Protein AF-A0A951FCX8-F1 (afdb_monomer_lite)

Sequence (150 aa):
MRQELWQLIEPALEHVRRQHEAHDQRPLMPDGRPAAGRVSLLPETEQGLERMHGYMQSLKACMAAHPDVRDAYTGTAYSISINWSENRTSEEFVVEFSQWAPLATVYTYGSPPAAVSQQLDACLAQLPLMLLNDDEVHELYERELYFTLF

Foldseek 3Di:
DDPVVCVFQVVLLVLLVVLVVLVVPADADPVRHRDPDPSPGDVLLVVLQVLLVVLLVLLQVLLVPDPQWPHWDDDPDRWIWTASDPPRPQATWIWGAFSRGLEIEIDGGDDDDPVSVVSSVVSVVVRPHDYDDPVRCVVCVVVVNNVSGD

Radius of gyration: 17.95 Å; chains: 1; bounding box: 43×37×45 Å

pLDDT: mean 88.55, std 9.23, range [57.47, 97.75]

Secondary structure (DSSP, 8-state):
--HHHHHHHHHHHHHHHHHHHHHHTPPBPTTSSBP----PPPHHHHHHHHHHHHHHHHHHHHHHTSTT--EEEE-SSSEEEEE-SSSTTTSEEEEEE-SSSSEEEEEEES---HHHHHHHHHHHTTSS-EEPPHHHHHHHHHTT-HHHH-

Structure (mmCIF, N/CA/C/O backbone):
data_AF-A0A951FCX8-F1
#
_entry.id   AF-A0A951FCX8-F1
#
loop_
_atom_site.group_PDB
_atom_site.id
_atom_site.type_symbol
_atom_site.label_atom_id
_atom_site.label_alt_id
_atom_site.label_comp_id
_atom_site.label_asym_id
_atom_site.label_entity_id
_atom_site.label_seq_id
_atom_site.pdbx_PDB_ins_code
_atom_site.Cartn_x
_atom_site.Cartn_y
_atom_site.Cartn_z
_atom_site.occupancy
_atom_site.B_iso_or_equiv
_atom_site.auth_seq_id
_atom_site.auth_comp_id
_atom_site.auth_asym_id
_atom_site.auth_atom_id
_atom_site.pdbx_PDB_model_num
ATOM 1 N N . MET A 1 1 ? -10.999 5.015 -14.378 1.00 81.50 1 MET A N 1
ATOM 2 C CA . MET A 1 1 ? -9.721 5.377 -13.729 1.00 81.50 1 MET A CA 1
ATOM 3 C C . MET A 1 1 ? -9.494 6.880 -13.761 1.00 81.50 1 MET A C 1
ATOM 5 O O . MET A 1 1 ? -9.826 7.506 -14.767 1.00 81.50 1 MET A O 1
ATOM 9 N N . ARG A 1 2 ? -8.911 7.469 -12.707 1.00 91.00 2 ARG A N 1
ATOM 10 C CA . ARG A 1 2 ? -8.479 8.882 -12.707 1.00 91.00 2 ARG A CA 1
ATOM 11 C C . ARG A 1 2 ? -7.258 9.086 -13.617 1.00 91.00 2 ARG A C 1
ATOM 13 O O . ARG A 1 2 ? -6.398 8.216 -13.702 1.00 91.00 2 ARG A O 1
ATOM 20 N N . GLN A 1 3 ? -7.152 10.246 -14.271 1.00 89.25 3 GLN A N 1
ATOM 21 C CA . GLN A 1 3 ? -6.028 10.555 -15.172 1.00 89.25 3 GLN A CA 1
ATOM 22 C C . GLN A 1 3 ? -4.672 10.558 -14.445 1.00 89.25 3 GLN A C 1
ATOM 24 O O . GLN A 1 3 ? -3.688 10.057 -14.981 1.00 89.25 3 GLN A O 1
ATOM 29 N N . GLU A 1 4 ? -4.631 11.082 -13.219 1.00 89.38 4 GLU A N 1
ATOM 30 C CA . GLU A 1 4 ? -3.430 11.120 -12.371 1.00 89.38 4 GLU A CA 1
ATOM 31 C C . GLU A 1 4 ? -2.905 9.714 -12.046 1.00 89.38 4 GLU A C 1
ATOM 33 O O . GLU A 1 4 ? -1.698 9.495 -12.019 1.00 89.38 4 GLU A O 1
ATOM 38 N N . LEU A 1 5 ? -3.805 8.739 -11.877 1.00 90.12 5 LEU A N 1
ATOM 39 C CA . LEU A 1 5 ? -3.433 7.347 -11.636 1.00 90.12 5 LEU A CA 1
ATOM 40 C C . LEU A 1 5 ? -2.730 6.742 -12.862 1.00 90.12 5 LEU A C 1
ATOM 42 O O . LEU A 1 5 ? -1.714 6.062 -12.728 1.00 90.12 5 LEU A O 1
ATOM 46 N N . TRP A 1 6 ? -3.192 7.059 -14.075 1.00 91.56 6 TRP A N 1
ATOM 47 C CA . TRP A 1 6 ? -2.546 6.568 -15.296 1.00 91.56 6 TRP A CA 1
ATOM 48 C C . TRP A 1 6 ? -1.135 7.138 -15.500 1.00 91.56 6 TRP A C 1
ATOM 50 O O . TRP A 1 6 ? -0.244 6.421 -15.952 1.00 91.56 6 TRP A O 1
ATOM 60 N N . GLN A 1 7 ? -0.902 8.385 -15.077 1.00 92.44 7 GLN A N 1
ATOM 61 C CA . GLN A 1 7 ? 0.428 9.010 -15.097 1.00 92.44 7 GLN A CA 1
ATOM 62 C C . GLN A 1 7 ? 1.436 8.313 -14.168 1.00 92.44 7 GLN A C 1
ATOM 64 O O . GLN A 1 7 ? 2.640 8.437 -14.384 1.00 92.44 7 GLN A O 1
ATOM 69 N N . LEU A 1 8 ? 0.961 7.582 -13.153 1.00 90.69 8 LEU A N 1
ATOM 70 C CA . LEU A 1 8 ? 1.800 6.764 -12.273 1.00 90.69 8 LEU A CA 1
ATOM 71 C C . LEU A 1 8 ? 1.977 5.334 -12.801 1.00 90.69 8 LEU A C 1
ATOM 73 O O . LEU A 1 8 ? 3.061 4.768 -12.674 1.00 90.69 8 LEU A O 1
ATOM 77 N N . ILE A 1 9 ? 0.932 4.754 -13.398 1.00 91.94 9 ILE A N 1
ATOM 78 C CA . ILE A 1 9 ? 0.941 3.363 -13.874 1.00 91.94 9 ILE A CA 1
ATOM 79 C C . ILE A 1 9 ? 1.792 3.193 -15.131 1.00 91.94 9 ILE A C 1
ATOM 81 O O . ILE A 1 9 ? 2.581 2.257 -15.205 1.00 91.94 9 ILE A O 1
ATOM 85 N N . GLU A 1 10 ? 1.649 4.065 -16.128 1.00 92.56 10 GLU A N 1
ATOM 86 C CA . GLU A 1 10 ? 2.317 3.880 -17.422 1.00 92.56 10 GLU A CA 1
ATOM 87 C C . GLU A 1 10 ? 3.856 3.817 -17.300 1.00 92.56 10 GLU A C 1
ATOM 89 O O . GLU A 1 10 ? 4.448 2.860 -17.812 1.00 92.56 10 GLU A O 1
ATOM 94 N N . PRO A 1 11 ? 4.527 4.717 -16.548 1.00 91.06 11 PRO A N 1
ATOM 95 C CA . PRO A 1 11 ? 5.965 4.599 -16.305 1.00 91.06 11 PRO A CA 1
ATOM 96 C C . PRO A 1 11 ? 6.346 3.333 -15.530 1.00 91.06 11 PRO A C 1
ATOM 98 O O . PRO A 1 11 ? 7.396 2.747 -15.792 1.00 91.06 11 PRO A O 1
ATOM 101 N N . ALA A 1 12 ? 5.502 2.899 -14.589 1.00 90.56 12 ALA A N 1
ATOM 102 C CA . ALA A 1 12 ? 5.734 1.684 -13.819 1.00 90.56 12 ALA A CA 1
ATOM 103 C C . ALA A 1 12 ? 5.692 0.440 -14.715 1.00 90.56 12 ALA A C 1
ATOM 105 O O . ALA A 1 12 ? 6.602 -0.380 -14.652 1.00 90.56 12 ALA A O 1
ATOM 106 N N . LEU A 1 13 ? 4.707 0.330 -15.611 1.00 91.75 13 LEU A N 1
ATOM 107 C CA . LEU A 1 13 ? 4.611 -0.780 -16.565 1.00 91.75 13 LEU A CA 1
ATOM 108 C C . LEU A 1 13 ? 5.804 -0.824 -17.524 1.00 91.75 13 LEU A C 1
ATOM 110 O O . LEU A 1 13 ? 6.367 -1.893 -17.764 1.00 91.75 13 LEU A O 1
ATOM 114 N N . GLU A 1 14 ? 6.230 0.333 -18.031 1.00 91.88 14 GLU A N 1
ATOM 115 C CA . GLU A 1 14 ? 7.433 0.426 -18.860 1.00 91.88 14 GLU A CA 1
ATOM 116 C C . GLU A 1 14 ? 8.682 -0.016 -18.085 1.00 91.88 14 GLU A C 1
ATOM 118 O O . GLU A 1 14 ? 9.558 -0.704 -18.615 1.00 91.88 14 GLU A O 1
ATOM 123 N N . HIS A 1 15 ? 8.757 0.315 -16.799 1.00 88.75 15 HIS A N 1
ATOM 124 C CA . HIS A 1 15 ? 9.834 -0.145 -15.934 1.00 88.75 15 HIS A CA 1
ATOM 125 C C . HIS A 1 15 ? 9.826 -1.664 -15.731 1.00 88.75 15 HIS A C 1
ATOM 127 O O . HIS A 1 15 ? 10.868 -2.304 -15.890 1.00 88.75 15 HIS A O 1
ATOM 133 N N . VAL A 1 16 ? 8.657 -2.262 -15.475 1.00 88.88 16 VAL A N 1
ATOM 134 C CA . VAL A 1 16 ? 8.507 -3.724 -15.382 1.00 88.88 16 VAL A CA 1
ATOM 135 C C . VAL A 1 16 ? 8.936 -4.408 -16.675 1.00 88.88 16 VAL A C 1
ATOM 137 O O . VAL A 1 16 ? 9.638 -5.421 -16.636 1.00 88.88 16 VAL A O 1
ATOM 140 N N . ARG A 1 17 ? 8.561 -3.848 -17.830 1.00 90.06 17 ARG A N 1
ATOM 141 C CA . ARG A 1 17 ? 8.973 -4.356 -19.142 1.00 90.06 17 ARG A CA 1
ATOM 142 C C . ARG A 1 17 ? 10.497 -4.362 -19.275 1.00 90.06 17 ARG A C 1
ATOM 144 O O . ARG A 1 17 ? 11.075 -5.403 -19.576 1.00 90.06 17 ARG A O 1
ATOM 151 N N . ARG A 1 18 ? 11.163 -3.239 -18.975 1.00 89.00 18 ARG A N 1
ATOM 152 C CA . ARG A 1 18 ? 12.635 -3.132 -19.024 1.00 89.00 18 ARG A CA 1
ATOM 153 C C . ARG A 1 18 ? 13.326 -4.092 -18.052 1.00 89.00 18 ARG A C 1
ATOM 155 O O . ARG A 1 18 ? 14.349 -4.680 -18.400 1.00 89.00 18 ARG A O 1
ATOM 162 N N . GLN A 1 19 ? 12.775 -4.281 -16.851 1.00 85.88 19 GLN A N 1
ATOM 163 C CA . GLN A 1 19 ? 13.310 -5.226 -15.867 1.00 85.88 19 GLN A CA 1
ATOM 164 C C . GLN A 1 19 ? 13.208 -6.681 -16.362 1.00 85.88 19 GLN A C 1
ATOM 166 O O . GLN A 1 19 ? 14.163 -7.442 -16.191 1.00 85.88 19 GLN A O 1
ATOM 171 N N . HIS A 1 20 ? 12.099 -7.062 -17.007 1.00 85.00 20 HIS A N 1
ATOM 172 C CA . HIS A 1 20 ? 11.954 -8.379 -17.638 1.00 85.00 20 HIS A CA 1
ATOM 173 C C . HIS A 1 20 ? 12.931 -8.570 -18.801 1.00 85.00 20 HIS A C 1
ATOM 175 O O . HIS A 1 20 ? 13.617 -9.586 -18.862 1.00 85.00 20 HIS A O 1
ATOM 181 N N . GLU A 1 21 ? 13.076 -7.577 -19.679 1.00 85.88 21 GLU A N 1
ATOM 182 C CA . GLU A 1 21 ? 14.028 -7.649 -20.795 1.00 85.88 21 GLU A CA 1
ATOM 183 C C . GLU A 1 21 ? 15.471 -7.814 -20.310 1.00 85.88 21 GLU A C 1
ATOM 185 O O . GLU A 1 21 ? 16.218 -8.637 -20.841 1.00 85.88 21 GLU A O 1
ATOM 190 N N . ALA A 1 22 ? 15.858 -7.083 -19.261 1.00 80.50 22 ALA A N 1
ATOM 191 C CA . ALA A 1 22 ? 17.166 -7.236 -18.632 1.00 80.50 22 ALA A CA 1
ATOM 192 C C . ALA A 1 22 ? 17.358 -8.639 -18.023 1.00 80.50 22 ALA A C 1
ATOM 194 O O . ALA A 1 22 ? 18.459 -9.193 -18.063 1.00 80.50 22 ALA A O 1
ATOM 195 N N . HIS A 1 23 ? 16.293 -9.235 -17.482 1.00 76.25 23 HIS A N 1
ATOM 196 C CA . HIS A 1 23 ? 16.312 -10.590 -16.934 1.00 76.25 23 HIS A CA 1
ATOM 197 C C . HIS A 1 23 ? 16.407 -11.681 -18.018 1.00 76.25 23 HIS A C 1
ATOM 199 O O . HIS A 1 23 ? 17.053 -12.714 -17.806 1.00 76.25 23 HIS A O 1
ATOM 205 N N . ASP A 1 24 ? 15.802 -11.465 -19.182 1.00 77.50 24 ASP A N 1
ATOM 206 C CA . ASP A 1 24 ? 15.799 -12.434 -20.281 1.00 77.50 24 ASP A CA 1
ATOM 207 C C . ASP A 1 24 ? 17.085 -12.393 -21.113 1.00 77.50 24 ASP A C 1
ATOM 209 O O . ASP A 1 24 ? 17.505 -13.412 -21.657 1.00 77.50 24 ASP A O 1
ATOM 213 N N . GLN A 1 25 ? 17.794 -11.261 -21.125 1.00 73.81 25 GLN A N 1
ATOM 214 C CA . GLN A 1 25 ? 19.108 -11.113 -21.768 1.00 73.81 25 GLN A CA 1
ATOM 215 C C . GLN A 1 25 ? 20.268 -11.746 -20.976 1.00 73.81 25 GLN A C 1
ATOM 217 O O . GLN A 1 25 ? 21.442 -11.467 -21.242 1.00 73.81 25 GLN A O 1
ATOM 222 N N . ARG A 1 26 ? 19.977 -12.610 -19.994 1.00 69.44 26 ARG A N 1
ATOM 223 C CA . ARG A 1 26 ? 21.015 -13.277 -19.202 1.00 69.44 26 ARG A CA 1
ATOM 224 C C . ARG A 1 26 ? 21.935 -14.108 -20.101 1.00 69.44 26 ARG A C 1
ATOM 226 O O . ARG A 1 26 ? 21.443 -14.897 -20.911 1.00 69.44 26 ARG A O 1
ATOM 233 N N . PRO A 1 27 ? 23.266 -14.002 -19.922 1.00 69.56 27 PRO A N 1
ATOM 234 C CA . PRO A 1 27 ? 24.184 -14.885 -20.616 1.00 69.56 27 PRO A CA 1
ATOM 235 C C . PRO A 1 27 ? 23.841 -16.336 -20.279 1.00 69.56 27 PRO A C 1
ATOM 237 O O . PRO A 1 27 ? 23.647 -16.703 -19.114 1.00 69.56 27 PRO A O 1
ATOM 240 N N . LEU A 1 28 ? 23.734 -17.151 -21.323 1.00 74.50 28 LEU A N 1
ATOM 241 C CA . LEU A 1 28 ? 23.499 -18.576 -21.179 1.00 74.50 28 LEU A CA 1
ATOM 242 C C . LEU A 1 28 ? 24.807 -19.258 -20.779 1.00 74.50 28 LEU A C 1
ATOM 244 O O . LEU A 1 28 ? 25.883 -18.969 -21.305 1.00 74.50 28 LEU A O 1
ATOM 248 N N . MET A 1 29 ? 24.697 -20.192 -19.848 1.00 77.00 29 MET A N 1
ATOM 249 C CA . MET A 1 29 ? 25.711 -21.196 -19.584 1.00 77.00 29 MET A CA 1
ATOM 250 C C . MET A 1 29 ? 25.939 -22.031 -20.857 1.00 77.00 29 MET A C 1
ATOM 252 O O . MET A 1 29 ? 25.047 -22.124 -21.705 1.00 77.00 29 MET A O 1
ATOM 256 N N . PRO A 1 30 ? 27.094 -22.706 -20.995 1.00 79.56 30 PRO A N 1
ATOM 257 C CA . PRO A 1 30 ? 27.372 -23.564 -22.150 1.00 79.56 30 PRO A CA 1
ATOM 258 C C . PRO A 1 30 ? 26.335 -24.676 -22.390 1.00 79.56 30 PRO A C 1
ATOM 260 O O . PRO A 1 30 ? 26.242 -25.193 -23.498 1.00 79.56 30 PRO A O 1
ATOM 263 N N . ASP A 1 31 ? 25.560 -25.044 -21.365 1.00 84.06 31 ASP A N 1
ATOM 264 C CA . ASP A 1 31 ? 24.469 -26.024 -21.430 1.00 84.06 31 ASP A CA 1
ATOM 265 C C . ASP A 1 31 ? 23.099 -25.412 -21.800 1.00 84.06 31 ASP A C 1
ATOM 267 O O . ASP A 1 31 ? 22.080 -26.098 -21.743 1.00 84.06 31 ASP A O 1
ATOM 271 N N . GLY A 1 32 ? 23.064 -24.128 -22.175 1.00 73.19 32 GLY A N 1
ATOM 272 C CA . GLY A 1 32 ? 21.864 -23.417 -22.620 1.00 73.19 32 GLY A CA 1
ATOM 273 C C . GLY A 1 32 ? 20.962 -22.901 -21.498 1.00 73.19 32 GLY A C 1
ATOM 274 O O . GLY A 1 32 ? 19.920 -22.316 -21.790 1.00 73.19 32 GLY A O 1
ATOM 275 N N . ARG A 1 33 ? 21.327 -23.082 -20.222 1.00 76.38 33 ARG A N 1
ATOM 276 C CA . ARG A 1 33 ? 20.565 -22.524 -19.092 1.00 76.38 33 ARG A CA 1
ATOM 277 C C . ARG A 1 33 ? 20.998 -21.089 -18.790 1.00 76.38 33 ARG A C 1
ATOM 279 O O . ARG A 1 33 ? 22.174 -20.782 -18.953 1.00 76.38 33 ARG A O 1
ATOM 286 N N . PRO A 1 34 ? 20.113 -20.207 -18.295 1.00 68.69 34 PRO A N 1
ATOM 287 C CA . PRO A 1 34 ? 20.533 -18.895 -17.810 1.00 68.69 34 PRO A CA 1
ATOM 288 C C . PRO A 1 34 ? 21.591 -19.046 -16.714 1.00 68.69 34 PRO A C 1
ATOM 290 O O . PRO A 1 34 ? 21.433 -19.882 -15.819 1.00 68.69 34 PRO A O 1
ATOM 293 N N . ALA A 1 35 ? 22.664 -18.254 -16.769 1.00 70.00 35 ALA A N 1
ATOM 294 C CA . ALA A 1 35 ? 23.674 -18.258 -15.718 1.00 70.00 35 ALA A CA 1
ATOM 295 C C . ALA A 1 35 ? 23.037 -17.996 -14.344 1.00 70.00 35 ALA A C 1
ATOM 297 O O . ALA A 1 35 ? 22.256 -17.058 -14.163 1.00 70.00 35 ALA A O 1
ATOM 298 N N . ALA A 1 36 ? 23.381 -18.839 -13.365 1.00 60.38 36 ALA A N 1
ATOM 299 C CA . ALA A 1 36 ? 22.989 -18.653 -11.976 1.00 60.38 36 ALA A CA 1
ATOM 300 C C . ALA A 1 36 ? 23.803 -17.493 -11.385 1.00 60.38 36 ALA A C 1
ATOM 302 O O . ALA A 1 36 ? 24.895 -17.678 -10.855 1.00 60.38 36 ALA A O 1
ATOM 303 N N . GLY A 1 37 ? 23.285 -16.278 -11.527 1.00 57.50 37 GLY A N 1
ATOM 304 C CA . GLY A 1 37 ? 23.803 -15.069 -10.900 1.00 57.50 37 GLY A CA 1
ATOM 305 C C . GLY A 1 37 ? 22.673 -14.326 -10.201 1.00 57.50 37 GLY A C 1
ATOM 306 O O . GLY A 1 37 ? 21.506 -14.482 -10.564 1.00 57.50 37 GLY A O 1
ATOM 307 N N . ARG A 1 38 ? 23.008 -13.512 -9.192 1.00 57.47 38 ARG A N 1
ATOM 308 C CA . ARG A 1 38 ? 22.066 -12.502 -8.694 1.00 57.47 38 ARG A CA 1
ATOM 309 C C . ARG A 1 38 ? 21.645 -11.652 -9.888 1.00 57.47 38 ARG A C 1
ATOM 311 O O . ARG A 1 38 ? 22.498 -11.082 -10.562 1.00 57.47 38 ARG A O 1
ATOM 318 N N . VAL A 1 39 ? 20.345 -11.593 -10.146 1.00 58.97 39 VAL A N 1
ATOM 319 C CA . VAL A 1 39 ? 19.782 -10.603 -11.059 1.00 58.97 39 VAL A CA 1
ATOM 320 C C . VAL A 1 39 ? 20.026 -9.263 -10.384 1.00 58.97 39 VAL A C 1
ATOM 322 O O . VAL A 1 39 ? 19.454 -8.999 -9.327 1.00 58.97 39 VAL A O 1
ATOM 325 N N . SER A 1 40 ? 20.936 -8.460 -10.931 1.00 67.88 40 SER A N 1
ATOM 326 C CA . SER A 1 40 ? 21.043 -7.066 -10.518 1.00 67.88 40 SER A CA 1
ATOM 327 C C . SER A 1 40 ? 19.724 -6.398 -10.873 1.00 67.88 40 SER A C 1
ATOM 329 O O . SER A 1 40 ? 19.311 -6.392 -12.035 1.00 67.88 40 SER A O 1
ATOM 331 N N . LEU A 1 41 ? 19.032 -5.902 -9.855 1.00 75.12 41 LEU A N 1
ATOM 332 C CA . LEU A 1 41 ? 17.867 -5.064 -10.060 1.00 75.12 41 LEU A CA 1
ATOM 333 C C . LEU A 1 41 ? 18.322 -3.787 -10.771 1.00 75.12 41 LEU A C 1
ATOM 335 O O . LEU A 1 41 ? 19.446 -3.319 -10.567 1.00 75.12 41 LEU A O 1
ATOM 339 N N . LEU A 1 42 ? 17.471 -3.230 -11.632 1.00 80.88 42 LEU A N 1
ATOM 340 C CA . LEU A 1 42 ? 17.727 -1.888 -12.141 1.00 80.88 42 LEU A CA 1
ATOM 341 C C . LEU A 1 42 ? 17.794 -0.921 -10.938 1.00 80.88 42 LEU A C 1
ATOM 343 O O . LEU A 1 42 ? 16.999 -1.081 -10.010 1.00 80.88 42 LEU A O 1
ATOM 347 N N . PRO A 1 43 ? 18.685 0.090 -10.929 1.00 84.12 43 PRO A N 1
ATOM 348 C CA . PRO A 1 43 ? 18.831 1.000 -9.783 1.00 84.12 43 PRO A CA 1
ATOM 349 C C . PRO A 1 43 ? 17.518 1.668 -9.350 1.00 84.12 43 PRO A C 1
ATOM 351 O O . PRO A 1 43 ? 17.271 1.904 -8.171 1.00 84.12 43 PRO A O 1
ATOM 354 N N . G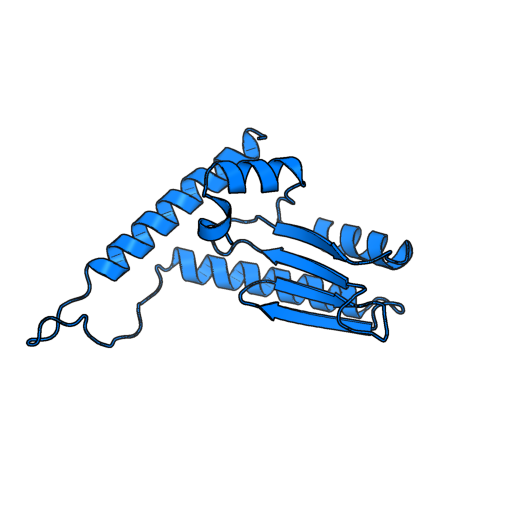LU A 1 44 ? 16.643 1.944 -10.314 1.00 80.19 44 GLU A N 1
ATOM 355 C CA . GLU A 1 44 ? 15.306 2.503 -10.096 1.00 80.19 44 GLU A CA 1
ATOM 356 C C . GLU A 1 44 ? 14.397 1.535 -9.313 1.00 80.19 44 GLU A C 1
ATOM 358 O O . GLU A 1 44 ? 13.637 1.975 -8.449 1.00 80.19 44 GLU A O 1
ATOM 363 N N . THR A 1 45 ? 14.525 0.222 -9.557 1.00 81.88 45 THR A N 1
ATOM 364 C CA . THR A 1 45 ? 13.836 -0.838 -8.804 1.00 81.88 45 THR A CA 1
ATOM 365 C C . THR A 1 45 ? 14.316 -0.875 -7.358 1.00 81.88 45 THR A C 1
ATOM 367 O O . THR A 1 45 ? 13.500 -0.919 -6.443 1.00 81.88 45 THR A O 1
ATOM 370 N N . GLU A 1 46 ? 15.632 -0.820 -7.131 1.00 85.81 46 GLU A N 1
ATOM 371 C CA . GLU A 1 46 ? 16.202 -0.837 -5.776 1.00 85.81 46 GLU A CA 1
ATOM 372 C C . GLU A 1 46 ? 15.706 0.358 -4.956 1.00 85.81 46 GLU A C 1
ATOM 374 O O . GLU A 1 46 ? 15.196 0.187 -3.851 1.00 85.81 46 GLU A O 1
ATOM 379 N N . GLN A 1 47 ? 15.740 1.557 -5.540 1.00 84.62 47 GLN A N 1
ATOM 380 C CA . GLN A 1 47 ? 15.214 2.760 -4.894 1.00 84.62 47 GLN A CA 1
ATOM 381 C C . GLN A 1 47 ? 13.699 2.689 -4.646 1.00 84.62 47 GLN A C 1
ATOM 383 O O . GLN A 1 47 ? 13.211 3.221 -3.647 1.00 84.62 47 GLN A O 1
ATOM 388 N N . GLY A 1 48 ? 12.937 2.068 -5.553 1.00 85.00 48 GLY A N 1
ATOM 389 C CA . GLY A 1 48 ? 11.507 1.812 -5.367 1.00 85.00 48 GLY A CA 1
ATOM 390 C C . GLY A 1 48 ? 11.241 0.943 -4.140 1.00 85.00 48 GLY A C 1
ATOM 391 O O . GLY A 1 48 ? 10.469 1.334 -3.262 1.00 85.00 48 GLY A O 1
ATOM 392 N N . LEU A 1 49 ? 11.962 -0.176 -4.033 1.00 87.12 49 LEU A N 1
ATOM 393 C CA . LEU A 1 49 ? 11.875 -1.095 -2.900 1.00 87.12 49 LEU A CA 1
ATOM 394 C C . LEU A 1 49 ? 12.301 -0.434 -1.582 1.00 87.12 49 LEU A C 1
ATOM 396 O O . LEU A 1 49 ? 11.648 -0.643 -0.561 1.00 87.12 49 LEU A O 1
ATOM 400 N N . GLU A 1 50 ? 13.351 0.391 -1.587 1.00 89.69 50 GLU A N 1
ATOM 401 C CA . GLU A 1 50 ? 13.787 1.146 -0.404 1.00 89.69 50 GLU A CA 1
ATOM 402 C C . GLU A 1 50 ? 12.715 2.128 0.085 1.00 89.69 50 GLU A C 1
ATOM 404 O O . GLU A 1 50 ? 12.407 2.163 1.280 1.00 89.69 50 GLU A O 1
ATOM 409 N N . ARG A 1 51 ? 12.101 2.900 -0.827 1.00 90.06 51 ARG A N 1
ATOM 410 C CA . ARG A 1 51 ? 11.005 3.822 -0.482 1.00 90.06 51 ARG A CA 1
ATOM 411 C C . ARG A 1 51 ? 9.815 3.077 0.105 1.00 90.06 51 ARG A C 1
ATOM 413 O O . ARG A 1 51 ? 9.321 3.456 1.165 1.00 90.06 51 ARG A O 1
ATOM 420 N N . MET A 1 52 ? 9.393 2.005 -0.558 1.00 91.50 52 MET A N 1
ATOM 421 C CA . MET A 1 52 ? 8.296 1.157 -0.106 1.00 91.50 52 MET A CA 1
ATOM 422 C C . MET A 1 52 ? 8.589 0.558 1.274 1.00 91.50 52 MET A C 1
ATOM 424 O O . MET A 1 52 ? 7.737 0.627 2.157 1.00 91.50 52 MET A O 1
ATOM 428 N N . HIS A 1 53 ? 9.804 0.053 1.510 1.00 91.88 53 HIS A N 1
ATOM 429 C CA . HIS A 1 53 ? 10.199 -0.429 2.832 1.00 91.88 53 HIS A CA 1
ATOM 430 C C . HIS A 1 53 ? 10.100 0.681 3.886 1.00 91.88 53 HIS A C 1
ATOM 432 O O . HIS A 1 53 ? 9.594 0.444 4.982 1.00 91.88 53 HIS A O 1
ATOM 438 N N . GLY A 1 54 ? 10.513 1.905 3.547 1.00 92.62 54 GLY A N 1
ATOM 439 C CA . GLY A 1 54 ? 10.316 3.084 4.390 1.00 92.62 54 GLY A CA 1
ATOM 440 C C . GLY A 1 54 ? 8.844 3.308 4.749 1.00 92.62 54 GLY A C 1
ATOM 441 O O . GLY A 1 54 ? 8.518 3.424 5.929 1.00 92.62 54 GLY A O 1
ATOM 442 N N . TYR A 1 55 ? 7.943 3.285 3.762 1.00 94.81 55 TYR A N 1
ATOM 443 C CA . TYR A 1 55 ? 6.501 3.438 3.989 1.00 94.81 55 TYR A CA 1
ATOM 444 C C . TYR A 1 55 ? 5.933 2.337 4.883 1.00 94.81 55 TYR A C 1
ATOM 446 O O . TYR A 1 55 ? 5.194 2.629 5.821 1.00 94.81 55 TYR A O 1
ATOM 454 N N . MET A 1 56 ? 6.327 1.085 4.645 1.00 94.62 56 MET A N 1
ATOM 455 C CA . MET A 1 56 ? 5.922 -0.062 5.455 1.00 94.62 56 MET A CA 1
ATOM 456 C C . MET A 1 56 ? 6.355 0.092 6.918 1.00 94.62 56 MET A C 1
ATOM 458 O O . MET A 1 56 ? 5.552 -0.142 7.822 1.00 94.62 56 MET A O 1
ATOM 462 N N . GLN A 1 57 ? 7.598 0.522 7.172 1.00 94.38 57 GLN A N 1
ATOM 463 C CA . GLN A 1 57 ? 8.081 0.756 8.538 1.00 94.38 57 GLN A CA 1
ATOM 464 C C . GLN A 1 57 ? 7.371 1.937 9.203 1.00 94.38 57 GLN A C 1
ATOM 466 O O . GLN A 1 57 ? 6.987 1.833 10.368 1.00 94.38 57 GLN A O 1
ATOM 471 N N . SER A 1 58 ? 7.151 3.036 8.476 1.00 95.81 58 SER A N 1
ATOM 472 C CA . SER A 1 58 ? 6.408 4.195 8.982 1.00 95.81 58 SER A CA 1
ATOM 473 C C . SER A 1 58 ? 4.968 3.833 9.342 1.00 95.81 58 SER A C 1
ATOM 475 O O . SER A 1 58 ? 4.519 4.165 10.439 1.00 95.81 58 SER A O 1
ATOM 477 N N . LEU A 1 59 ? 4.267 3.098 8.472 1.00 96.75 59 LEU A N 1
ATOM 478 C CA . LEU A 1 59 ? 2.907 2.631 8.738 1.00 96.75 59 LEU A CA 1
ATOM 479 C C . LEU A 1 59 ? 2.871 1.701 9.951 1.00 96.75 59 LEU A C 1
ATOM 481 O O . LEU A 1 59 ? 2.073 1.905 10.864 1.00 96.75 59 LEU A O 1
ATOM 485 N N . LYS A 1 60 ? 3.769 0.710 9.993 1.00 95.44 60 LYS A N 1
ATOM 486 C CA . LYS A 1 60 ? 3.867 -0.237 11.106 1.00 95.44 60 LYS A CA 1
ATOM 487 C C . LYS A 1 60 ? 4.114 0.477 12.435 1.00 95.44 60 LYS A C 1
ATOM 489 O O . LYS A 1 60 ? 3.423 0.192 13.407 1.00 95.44 60 LYS A O 1
ATOM 494 N N . ALA A 1 61 ? 5.063 1.412 12.480 1.00 95.69 61 ALA A N 1
ATOM 495 C CA . ALA A 1 61 ? 5.360 2.183 13.684 1.00 95.69 61 ALA A CA 1
ATOM 496 C C . ALA A 1 61 ? 4.172 3.056 14.117 1.00 95.69 61 ALA A C 1
ATOM 498 O O . ALA A 1 61 ? 3.859 3.124 15.303 1.00 95.69 61 ALA A O 1
ATOM 499 N N . CYS A 1 62 ? 3.491 3.685 13.156 1.00 96.94 62 CYS A N 1
ATOM 500 C CA . CYS A 1 62 ? 2.325 4.522 13.411 1.00 96.94 62 CYS A CA 1
ATOM 501 C C . CYS A 1 62 ? 1.143 3.715 13.974 1.00 96.94 62 CYS A C 1
ATOM 503 O O . CYS A 1 62 ? 0.529 4.131 14.956 1.00 96.94 62 CYS A O 1
ATOM 505 N N . MET A 1 63 ? 0.860 2.535 13.412 1.00 96.88 63 MET A N 1
ATOM 506 C CA . MET A 1 63 ? -0.234 1.675 13.877 1.00 96.88 63 MET A CA 1
ATOM 507 C C . MET A 1 63 ? 0.086 0.972 15.196 1.00 96.88 63 MET A C 1
ATOM 509 O O . MET A 1 63 ? -0.789 0.862 16.048 1.00 96.88 63 MET A O 1
ATOM 513 N N . ALA A 1 64 ? 1.339 0.560 15.413 1.00 92.81 64 ALA A N 1
ATOM 514 C CA . ALA A 1 64 ? 1.767 -0.068 16.666 1.00 92.81 64 ALA A CA 1
ATOM 515 C C . ALA A 1 64 ? 1.649 0.859 17.893 1.00 92.81 64 ALA A C 1
ATOM 517 O O . ALA A 1 64 ? 1.684 0.383 19.025 1.00 92.81 64 ALA A O 1
ATOM 518 N N . ALA A 1 65 ? 1.514 2.174 17.689 1.00 91.62 65 ALA A N 1
ATOM 519 C CA . ALA A 1 65 ? 1.282 3.135 18.763 1.00 91.62 65 ALA A CA 1
ATOM 520 C C . ALA A 1 65 ? -0.183 3.178 19.246 1.00 91.62 65 ALA A C 1
ATOM 522 O O . ALA A 1 65 ? -0.459 3.778 20.287 1.00 91.62 65 ALA A O 1
ATOM 523 N N . HIS A 1 66 ? -1.125 2.575 18.512 1.00 95.12 66 HIS A N 1
ATOM 524 C CA . HIS A 1 66 ? -2.544 2.613 18.853 1.00 95.12 66 HIS A CA 1
ATOM 525 C C . HIS A 1 66 ? -2.904 1.524 19.881 1.00 95.12 66 HIS A C 1
ATOM 527 O O . HIS A 1 66 ? -2.597 0.355 19.650 1.00 95.12 66 HIS A O 1
ATOM 533 N N . PRO A 1 67 ? -3.603 1.850 20.987 1.00 93.62 67 PRO A N 1
ATOM 534 C CA . PRO A 1 67 ? -3.855 0.903 22.081 1.00 93.62 67 PRO A CA 1
ATOM 535 C C . PRO A 1 67 ? -4.721 -0.302 21.685 1.00 93.62 67 PRO A C 1
ATOM 537 O O . PRO A 1 67 ? -4.565 -1.379 22.256 1.00 93.62 67 PRO A O 1
ATOM 540 N N . ASP A 1 68 ? -5.608 -0.128 20.703 1.00 92.94 68 ASP A N 1
ATOM 541 C CA . ASP A 1 68 ? -6.488 -1.200 20.214 1.00 92.94 68 ASP A CA 1
ATOM 542 C C . ASP A 1 68 ? -5.862 -2.031 19.082 1.00 92.94 68 ASP A C 1
ATOM 544 O O . ASP A 1 68 ? -6.444 -3.023 18.645 1.00 92.94 68 ASP A O 1
ATOM 548 N N . VAL A 1 69 ? -4.677 -1.648 18.592 1.00 93.81 69 VAL A N 1
ATOM 549 C CA . VAL A 1 69 ? -3.924 -2.469 17.638 1.00 93.81 69 VAL A CA 1
ATOM 550 C C . VAL A 1 69 ? -3.143 -3.509 18.427 1.00 93.81 69 VAL A C 1
ATOM 552 O O . VAL A 1 69 ? -2.336 -3.194 19.298 1.00 93.81 69 VAL A O 1
ATOM 555 N N . ARG A 1 70 ? -3.392 -4.780 18.121 1.00 92.06 70 ARG A N 1
ATOM 556 C CA . ARG A 1 70 ? -2.725 -5.919 18.755 1.00 92.06 70 ARG A CA 1
ATOM 557 C C . ARG A 1 70 ? -1.394 -6.231 18.105 1.00 92.06 70 ARG A C 1
ATOM 559 O O . ARG A 1 70 ? -0.426 -6.508 18.807 1.00 92.06 70 ARG A O 1
ATOM 566 N N . ASP A 1 71 ? -1.368 -6.227 16.778 1.00 92.19 71 ASP A N 1
ATOM 567 C CA . ASP A 1 71 ? -0.164 -6.514 16.013 1.00 92.19 71 ASP A CA 1
ATOM 568 C C . ASP A 1 71 ? -0.185 -5.765 14.680 1.00 92.19 71 ASP A C 1
ATOM 570 O O . ASP A 1 71 ? -1.242 -5.558 14.082 1.00 92.19 71 ASP A O 1
ATOM 574 N N . ALA A 1 72 ? 0.999 -5.380 14.220 1.00 92.44 72 ALA A N 1
ATOM 575 C CA . ALA A 1 72 ? 1.233 -4.799 12.909 1.00 92.44 72 ALA A CA 1
ATOM 576 C C . ALA A 1 72 ? 2.499 -5.443 12.338 1.00 92.44 72 ALA A C 1
ATOM 578 O O . ALA A 1 72 ? 3.611 -5.206 12.821 1.00 92.44 72 ALA A O 1
ATOM 579 N N . TYR A 1 73 ? 2.354 -6.287 11.322 1.00 90.62 73 TYR A N 1
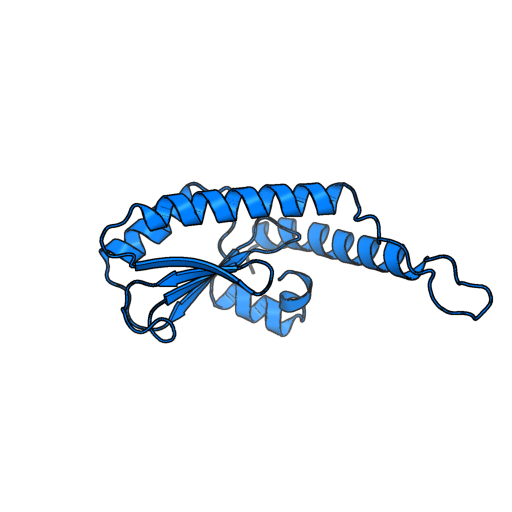ATOM 580 C CA . TYR A 1 73 ? 3.454 -7.100 10.809 1.00 90.62 73 TYR A CA 1
ATOM 581 C C . TYR A 1 73 ? 3.488 -7.118 9.285 1.00 90.62 73 TYR A C 1
ATOM 583 O O . TYR A 1 73 ? 2.521 -6.790 8.607 1.00 90.62 73 TYR A O 1
ATOM 591 N N . THR A 1 74 ? 4.652 -7.472 8.747 1.00 89.69 74 THR A N 1
ATOM 592 C CA . THR A 1 74 ? 4.840 -7.621 7.306 1.00 89.69 74 THR A CA 1
ATOM 593 C C . THR A 1 74 ? 4.247 -8.949 6.858 1.00 89.69 74 THR A C 1
ATOM 595 O O . THR A 1 74 ? 4.660 -9.995 7.360 1.00 89.69 74 THR A O 1
ATOM 598 N N . GLY A 1 75 ? 3.274 -8.883 5.952 1.00 82.25 75 GLY A N 1
ATOM 599 C CA . GLY A 1 75 ? 2.626 -10.034 5.337 1.00 82.25 75 GLY A CA 1
ATOM 600 C C . GLY A 1 75 ? 3.429 -10.585 4.156 1.00 82.25 75 GLY A C 1
ATOM 601 O O . GLY A 1 75 ? 4.662 -10.599 4.158 1.00 82.25 75 GLY A O 1
ATOM 602 N N . THR A 1 76 ? 2.730 -11.077 3.136 1.00 77.56 76 THR A N 1
ATOM 603 C CA . THR A 1 76 ? 3.344 -11.631 1.924 1.00 77.56 76 THR A CA 1
ATOM 604 C C . THR A 1 76 ? 3.870 -10.541 0.996 1.00 77.56 76 THR A C 1
ATOM 606 O O . THR A 1 76 ? 3.151 -9.599 0.678 1.00 77.56 76 THR A O 1
ATOM 609 N N . ALA A 1 77 ? 5.108 -10.729 0.522 1.00 72.88 77 ALA A N 1
ATOM 610 C CA . ALA A 1 77 ? 5.856 -9.854 -0.386 1.00 72.88 77 ALA A CA 1
ATOM 611 C C . ALA A 1 77 ? 5.975 -8.401 0.105 1.00 72.88 77 ALA A C 1
ATOM 613 O O . ALA A 1 77 ? 7.009 -8.033 0.664 1.00 72.88 77 ALA A O 1
ATOM 614 N N . TYR A 1 78 ? 4.921 -7.606 -0.071 1.00 86.94 78 TYR A N 1
ATOM 615 C CA . TYR A 1 78 ? 4.909 -6.154 0.091 1.00 86.94 78 TYR A CA 1
ATOM 616 C C . TYR A 1 78 ? 3.615 -5.668 0.748 1.00 86.94 78 TYR A C 1
ATOM 618 O O . TYR A 1 78 ? 3.039 -4.664 0.339 1.00 86.94 78 TYR A O 1
ATOM 626 N N . SER A 1 79 ? 3.141 -6.389 1.766 1.00 93.25 79 SER A N 1
ATOM 627 C CA . SER A 1 79 ? 1.951 -6.007 2.524 1.00 93.25 79 SER A CA 1
ATOM 628 C C . SER A 1 79 ? 2.223 -5.812 4.012 1.00 93.25 79 SER A C 1
ATOM 630 O O . SER A 1 79 ? 3.161 -6.378 4.585 1.00 93.25 79 SER A O 1
ATOM 632 N N . ILE A 1 80 ? 1.399 -4.981 4.647 1.00 95.12 80 ILE A N 1
ATOM 633 C CA . ILE A 1 80 ? 1.328 -4.827 6.099 1.00 95.12 80 ILE A CA 1
ATOM 634 C C . ILE A 1 80 ? -0.052 -5.283 6.567 1.00 95.12 80 ILE A C 1
ATOM 636 O O . ILE A 1 80 ? -1.065 -4.732 6.142 1.00 95.12 80 ILE A O 1
ATOM 640 N N . SER A 1 81 ? -0.066 -6.255 7.474 1.00 94.19 81 SER A N 1
ATOM 641 C CA . SER A 1 81 ? -1.256 -6.726 8.178 1.00 94.19 81 SER A CA 1
ATOM 642 C C . SER A 1 81 ? -1.361 -6.037 9.535 1.00 94.19 81 SER A C 1
ATOM 644 O O . SER A 1 81 ? -0.398 -6.044 10.306 1.00 94.19 81 SER A O 1
ATOM 646 N N . ILE A 1 82 ? -2.521 -5.457 9.847 1.00 94.62 82 ILE A N 1
ATOM 647 C CA . ILE A 1 82 ? -2.800 -4.744 11.102 1.00 94.62 82 ILE A CA 1
ATOM 648 C C . ILE A 1 82 ? -4.013 -5.379 11.766 1.00 94.62 82 ILE A C 1
ATOM 650 O O . ILE A 1 82 ? -5.130 -5.261 11.274 1.00 94.62 82 ILE A O 1
ATOM 654 N N . ASN A 1 83 ? -3.793 -6.022 12.905 1.00 94.00 83 ASN A N 1
ATOM 655 C CA . ASN A 1 83 ? -4.805 -6.777 13.631 1.00 94.00 83 ASN A CA 1
ATOM 656 C C . ASN A 1 83 ? -5.255 -6.016 14.882 1.00 94.00 83 ASN A C 1
ATOM 658 O O . ASN A 1 83 ? -4.421 -5.545 15.656 1.00 94.00 83 ASN A O 1
ATOM 662 N N . TRP A 1 84 ? -6.565 -5.953 15.122 1.00 91.88 84 TRP A N 1
ATOM 663 C CA . TRP A 1 84 ? -7.158 -5.429 16.369 1.00 91.88 84 TRP A CA 1
ATOM 664 C C . TRP A 1 84 ? -7.808 -6.526 17.225 1.00 91.88 84 TRP A C 1
ATOM 666 O O . TRP A 1 84 ? -8.215 -6.286 18.362 1.00 91.88 84 TRP A O 1
ATOM 676 N N . SER A 1 85 ? -7.877 -7.747 16.698 1.00 86.75 85 SER A N 1
ATOM 677 C CA . SER A 1 85 ? -8.475 -8.902 17.361 1.00 86.75 85 SER A CA 1
ATOM 678 C C . SER A 1 85 ? -7.437 -9.866 17.912 1.00 86.75 85 SER A C 1
ATOM 680 O O . SER A 1 85 ? -6.294 -9.917 17.459 1.00 86.75 85 SER A O 1
ATOM 682 N N . GLU A 1 86 ? -7.851 -10.680 18.882 1.00 77.44 86 GLU A N 1
ATOM 683 C CA . GLU A 1 86 ? -7.049 -11.811 19.363 1.00 77.44 86 GLU A CA 1
ATOM 684 C C . GLU A 1 86 ? -7.016 -12.959 18.340 1.00 77.44 86 GLU A C 1
ATOM 686 O O . GLU A 1 86 ? -6.061 -13.739 18.314 1.00 77.44 86 GLU A O 1
ATOM 691 N N . ASN A 1 87 ? -8.020 -13.038 17.458 1.00 74.25 87 ASN A N 1
ATOM 692 C CA . ASN A 1 87 ? -8.095 -14.038 16.401 1.00 74.25 87 ASN A CA 1
ATOM 693 C C . ASN A 1 87 ? -7.496 -13.471 15.101 1.00 74.25 87 ASN A C 1
ATOM 695 O O . ASN A 1 87 ? -8.189 -12.850 14.298 1.00 74.25 87 ASN A O 1
ATOM 699 N N . ARG A 1 88 ? -6.184 -13.672 14.928 1.00 61.84 88 ARG A N 1
ATOM 700 C CA . ARG A 1 88 ? -5.292 -13.013 13.944 1.00 61.84 88 ARG A CA 1
ATOM 701 C C . ARG A 1 88 ? -5.661 -13.111 12.451 1.00 61.84 88 ARG A C 1
ATOM 703 O O . ARG A 1 88 ? -4.884 -12.657 11.625 1.00 61.84 88 ARG A O 1
ATOM 710 N N . THR A 1 89 ? -6.741 -13.791 12.076 1.00 67.38 89 THR A N 1
ATOM 711 C CA . THR A 1 89 ? -7.018 -14.142 10.670 1.00 67.38 89 THR A CA 1
ATOM 712 C C . THR A 1 89 ? -8.350 -13.635 10.135 1.00 67.38 89 THR A C 1
ATOM 714 O O . THR A 1 89 ? -8.603 -13.783 8.945 1.00 67.38 89 THR A O 1
ATOM 717 N N . SER A 1 90 ? -9.225 -13.073 10.975 1.00 76.75 90 SER A N 1
ATOM 718 C CA . SER A 1 90 ? -10.567 -1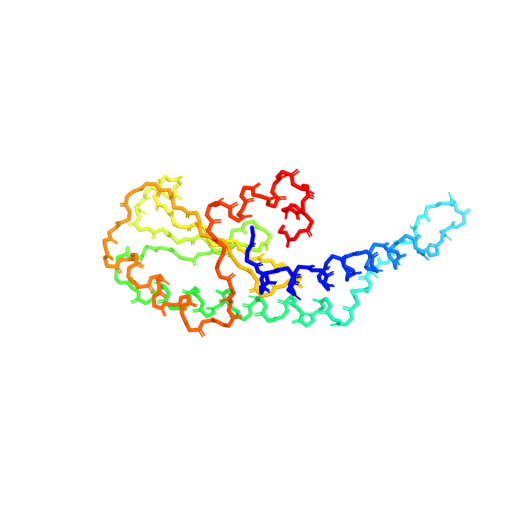2.648 10.541 1.00 76.75 90 SER A CA 1
ATOM 719 C C . SER A 1 90 ? -10.840 -11.153 10.684 1.00 76.75 90 SER A C 1
ATOM 721 O O . SER A 1 90 ? -11.859 -10.680 10.187 1.00 76.75 90 SER A O 1
ATOM 723 N N . GLU A 1 91 ? -9.973 -10.425 11.387 1.00 90.94 91 GLU A N 1
ATOM 724 C CA . GLU A 1 91 ? -10.210 -9.042 11.805 1.00 90.94 91 GLU A CA 1
ATOM 725 C C . GLU A 1 91 ? -8.925 -8.216 11.670 1.00 90.94 91 GLU A C 1
ATOM 727 O O . GLU A 1 91 ? -8.198 -7.982 12.643 1.00 90.94 91 GLU A O 1
ATOM 732 N N . GLU A 1 92 ? -8.632 -7.824 10.429 1.00 93.50 92 GLU A N 1
ATOM 733 C CA . GLU A 1 92 ? -7.423 -7.083 10.086 1.00 93.50 92 GLU A CA 1
ATOM 734 C C . GLU A 1 92 ? -7.602 -6.117 8.913 1.00 93.50 92 GLU A C 1
ATOM 736 O O . GLU A 1 92 ? -8.488 -6.267 8.068 1.00 93.50 92 GLU A O 1
ATOM 741 N N . PHE A 1 93 ? -6.706 -5.135 8.851 1.00 95.44 93 PHE A N 1
ATOM 742 C CA . PHE A 1 93 ? -6.426 -4.395 7.632 1.00 95.44 93 PHE A CA 1
ATOM 743 C C . PHE A 1 93 ? -5.230 -5.037 6.943 1.00 95.44 93 PHE A C 1
ATOM 745 O O . PHE A 1 93 ? -4.225 -5.309 7.600 1.00 95.44 93 PHE A O 1
ATOM 752 N N . VAL A 1 94 ? -5.307 -5.208 5.628 1.00 94.62 94 VAL A N 1
ATOM 753 C CA . VAL A 1 94 ? -4.159 -5.557 4.790 1.00 94.62 94 VAL A CA 1
ATOM 754 C C . VAL A 1 94 ? -3.895 -4.389 3.859 1.00 94.62 94 VAL A C 1
ATOM 756 O O . VAL A 1 94 ? -4.711 -4.081 2.995 1.00 94.62 94 VAL A O 1
ATOM 759 N N . VAL A 1 95 ? -2.757 -3.730 4.048 1.00 96.44 95 VAL A N 1
ATOM 760 C CA . VAL A 1 95 ? -2.283 -2.677 3.149 1.00 96.44 95 VAL A CA 1
ATOM 761 C C . VAL A 1 95 ? -1.261 -3.288 2.208 1.00 96.44 95 VAL A C 1
ATOM 763 O O . VAL A 1 95 ? -0.177 -3.664 2.655 1.00 96.44 95 VAL A O 1
ATOM 766 N N . GLU A 1 96 ? -1.597 -3.406 0.928 1.00 95.00 96 GLU A N 1
ATOM 767 C CA . GLU A 1 96 ? -0.675 -3.876 -0.108 1.00 95.00 96 GLU A CA 1
ATOM 768 C C . GLU A 1 96 ? -0.055 -2.678 -0.822 1.00 95.00 96 GLU A C 1
ATOM 770 O O . GLU A 1 96 ? -0.754 -1.730 -1.184 1.00 95.00 96 GLU A O 1
ATOM 775 N N . PHE A 1 97 ? 1.260 -2.714 -1.014 1.00 94.56 97 PHE A N 1
ATOM 776 C CA . PHE A 1 97 ? 2.022 -1.653 -1.659 1.00 94.56 97 PHE A CA 1
ATOM 777 C C . PHE A 1 97 ? 2.482 -2.114 -3.037 1.00 94.56 97 PHE A C 1
ATOM 779 O O . PHE A 1 97 ? 2.948 -3.241 -3.198 1.00 94.56 97 PHE A O 1
ATOM 786 N N . SER A 1 98 ? 2.414 -1.221 -4.022 1.00 91.38 98 SER A N 1
ATOM 787 C CA . SER A 1 98 ? 3.045 -1.479 -5.309 1.00 91.38 98 SER A CA 1
ATOM 788 C C . SER A 1 98 ? 4.560 -1.354 -5.171 1.00 91.38 98 SER A C 1
ATOM 790 O O . SER A 1 98 ? 5.080 -0.373 -4.637 1.00 91.38 98 SER A O 1
ATOM 792 N N . GLN A 1 99 ? 5.282 -2.329 -5.715 1.00 83.81 99 GLN A N 1
ATOM 793 C CA . GLN A 1 99 ? 6.745 -2.295 -5.797 1.00 83.81 99 GLN A CA 1
ATOM 794 C C . GLN A 1 99 ? 7.258 -1.303 -6.867 1.00 83.81 99 GLN A C 1
ATOM 796 O O . GLN A 1 99 ? 8.437 -0.943 -6.864 1.00 83.81 99 GLN A O 1
ATOM 801 N N . TRP A 1 100 ? 6.388 -0.852 -7.782 1.00 86.06 100 TRP A N 1
ATOM 802 C CA . TRP A 1 100 ? 6.775 -0.111 -8.992 1.00 86.06 100 TRP A CA 1
ATOM 803 C C . TRP A 1 100 ? 6.291 1.340 -9.035 1.00 86.06 100 TRP A C 1
ATOM 805 O O . TRP A 1 100 ? 6.850 2.154 -9.769 1.00 86.06 100 TRP A O 1
ATOM 815 N N . ALA A 1 101 ? 5.270 1.679 -8.255 1.00 85.50 101 ALA A N 1
ATOM 816 C CA . ALA A 1 101 ? 4.664 3.004 -8.212 1.00 85.50 101 ALA A CA 1
ATOM 817 C C . ALA A 1 101 ? 4.291 3.363 -6.764 1.00 85.50 101 ALA A C 1
ATOM 819 O O . ALA A 1 101 ? 4.155 2.466 -5.934 1.00 85.50 101 ALA A O 1
ATOM 820 N N . PRO A 1 102 ? 4.096 4.651 -6.423 1.00 91.00 102 PRO A N 1
ATOM 821 C CA . PRO A 1 102 ? 3.641 5.062 -5.095 1.00 91.00 102 PRO A CA 1
ATOM 822 C C . PRO A 1 102 ? 2.139 4.777 -4.922 1.00 91.00 102 PRO A C 1
ATOM 824 O O . PRO A 1 102 ? 1.359 5.678 -4.634 1.00 91.00 102 PRO A O 1
ATOM 827 N N . LEU A 1 103 ? 1.723 3.534 -5.154 1.00 94.06 103 LEU A N 1
ATOM 828 C CA . LEU A 1 103 ? 0.345 3.071 -5.055 1.00 94.06 103 LEU A CA 1
ATOM 829 C C . LEU A 1 103 ? 0.215 2.146 -3.852 1.00 94.06 103 LEU A C 1
ATOM 831 O O . LEU A 1 103 ? 1.117 1.354 -3.568 1.00 94.06 103 LEU A O 1
ATOM 835 N N . ALA A 1 104 ? -0.926 2.214 -3.183 1.00 95.94 104 ALA A N 1
ATOM 836 C CA . ALA A 1 104 ? -1.306 1.220 -2.196 1.00 95.94 104 ALA A CA 1
ATOM 837 C C . ALA A 1 104 ? -2.808 0.950 -2.262 1.00 95.94 104 ALA A C 1
ATOM 839 O O . ALA A 1 104 ? -3.590 1.806 -2.674 1.00 95.94 104 ALA A O 1
ATOM 840 N N . THR A 1 105 ? -3.203 -0.240 -1.839 1.00 95.94 105 THR A N 1
ATOM 841 C CA . THR A 1 105 ? -4.603 -0.620 -1.644 1.00 95.94 105 THR A CA 1
ATOM 842 C C . THR A 1 105 ? -4.794 -1.098 -0.212 1.00 95.94 105 THR A C 1
ATOM 844 O O . THR A 1 105 ? -3.855 -1.597 0.414 1.00 95.94 105 THR A O 1
ATOM 847 N N . VAL A 1 106 ? -5.994 -0.898 0.326 1.00 96.50 106 VAL A N 1
ATOM 848 C CA . VAL A 1 106 ? -6.343 -1.248 1.703 1.00 96.50 106 VAL A CA 1
ATOM 849 C C . VAL A 1 106 ? -7.531 -2.191 1.673 1.00 96.50 106 VAL A C 1
ATOM 851 O O . VAL A 1 106 ? -8.638 -1.805 1.311 1.00 96.50 106 VAL A O 1
ATOM 854 N N . TYR A 1 107 ? -7.312 -3.418 2.120 1.00 94.31 107 TYR A N 1
ATOM 855 C CA . TYR A 1 107 ? -8.363 -4.399 2.330 1.00 94.31 107 TYR A CA 1
ATOM 856 C C . TYR A 1 107 ? -8.739 -4.439 3.802 1.00 94.31 107 TYR A C 1
ATOM 858 O O . TYR A 1 107 ? -7.872 -4.430 4.675 1.00 94.31 107 TYR A O 1
ATOM 866 N N . THR A 1 108 ? -10.038 -4.506 4.077 1.00 94.31 108 THR A N 1
ATOM 867 C CA . THR A 1 108 ? -10.568 -4.603 5.438 1.00 94.31 108 THR A CA 1
ATOM 868 C C . THR A 1 108 ? -11.285 -5.931 5.601 1.00 94.31 108 THR A C 1
ATOM 870 O O . THR A 1 108 ? -12.246 -6.214 4.887 1.00 94.31 108 THR A O 1
ATOM 873 N N . TYR A 1 109 ? -10.848 -6.726 6.569 1.00 92.44 109 TYR A N 1
ATOM 874 C CA . TYR A 1 109 ? -11.481 -7.979 6.953 1.00 92.44 109 TYR A CA 1
ATOM 875 C C . TYR A 1 109 ? -12.118 -7.805 8.332 1.00 92.44 109 TYR A C 1
ATOM 877 O O . TYR A 1 109 ? -11.459 -7.373 9.274 1.00 92.44 109 TYR A O 1
ATOM 885 N N . GLY A 1 110 ? -13.412 -8.107 8.450 1.00 91.62 110 GLY A N 1
ATOM 886 C CA . GLY A 1 110 ? -14.174 -7.906 9.685 1.00 91.62 110 GLY A CA 1
ATOM 887 C C . GLY A 1 110 ? -14.703 -6.477 9.853 1.00 91.62 110 GLY A C 1
ATOM 888 O O . GLY A 1 110 ? -14.952 -5.766 8.882 1.00 91.62 110 GLY A O 1
ATOM 889 N N . SER A 1 111 ? -14.953 -6.070 11.099 1.00 92.50 111 SER A N 1
ATOM 890 C CA . SER A 1 111 ? -15.485 -4.742 11.437 1.00 92.50 111 SER A CA 1
ATOM 891 C C . SER A 1 111 ? -14.518 -4.014 12.374 1.00 92.50 111 SER A C 1
ATOM 893 O O . SER A 1 111 ? -14.539 -4.274 13.579 1.00 92.50 111 SER A O 1
ATOM 895 N N . PRO A 1 112 ? -13.649 -3.133 11.849 1.00 92.69 112 PRO A N 1
ATOM 896 C CA . PRO A 1 112 ? -12.655 -2.450 12.664 1.00 92.69 112 PRO A CA 1
ATOM 897 C C . PRO A 1 112 ? -13.305 -1.477 13.658 1.00 92.69 112 PRO A C 1
ATOM 899 O O . PRO A 1 112 ? -14.282 -0.799 13.318 1.00 92.69 112 PRO A O 1
ATOM 902 N N . PRO A 1 113 ? -12.753 -1.343 14.879 1.00 93.81 113 PRO A N 1
ATOM 903 C CA . PRO A 1 113 ? -13.099 -0.244 15.766 1.00 93.81 113 PRO A CA 1
ATOM 904 C C . PRO A 1 113 ? -12.849 1.098 15.071 1.00 93.81 113 PRO A C 1
ATOM 906 O O . PRO A 1 113 ? -11.795 1.301 14.469 1.00 93.81 113 PRO A O 1
ATOM 909 N N . ALA A 1 114 ? -13.780 2.046 15.208 1.00 95.75 114 ALA A N 1
ATOM 910 C CA . ALA A 1 114 ? -13.696 3.342 14.526 1.00 95.75 114 ALA A CA 1
ATOM 911 C C . ALA A 1 114 ? -12.382 4.098 14.807 1.00 95.75 114 ALA A C 1
ATOM 913 O O . ALA A 1 114 ? -11.852 4.752 13.913 1.00 95.75 114 ALA A O 1
ATOM 914 N N . ALA A 1 115 ? -11.838 3.980 16.024 1.00 95.62 115 ALA A N 1
ATOM 915 C CA . ALA A 1 115 ? -10.559 4.584 16.398 1.00 95.62 115 ALA A CA 1
ATOM 916 C C . ALA A 1 115 ? -9.374 3.988 15.615 1.00 95.62 115 ALA A C 1
ATOM 918 O O . ALA A 1 115 ? -8.511 4.729 15.151 1.00 95.62 115 ALA A O 1
ATOM 919 N N . VAL A 1 116 ? -9.374 2.667 15.392 1.00 95.56 116 VAL A N 1
ATOM 920 C CA . VAL A 1 116 ? -8.333 1.982 14.609 1.00 95.56 116 VAL A CA 1
ATOM 921 C C . VAL A 1 116 ? -8.410 2.412 13.143 1.00 95.56 116 VAL A C 1
ATOM 923 O O . VAL A 1 116 ? -7.376 2.722 12.556 1.00 95.56 116 VAL A O 1
ATOM 926 N N . SER A 1 117 ? -9.616 2.498 12.565 1.00 97.25 117 SER A N 1
ATOM 927 C CA . SER A 1 117 ? -9.800 2.998 11.193 1.00 97.25 117 SER A CA 1
ATOM 928 C C . SER A 1 117 ? -9.304 4.437 11.038 1.00 97.25 117 SER A C 1
ATOM 930 O O . SER A 1 117 ? -8.538 4.731 10.128 1.00 97.25 117 SER A O 1
ATOM 932 N N . GLN A 1 118 ? -9.671 5.327 11.967 1.00 97.56 118 GLN A N 1
ATOM 933 C CA . GLN A 1 118 ? -9.222 6.724 11.951 1.00 97.56 118 GLN A CA 1
ATOM 934 C C . GLN A 1 118 ? -7.701 6.847 12.073 1.00 97.56 118 GLN A C 1
ATOM 936 O O . GLN A 1 118 ? -7.095 7.690 11.410 1.00 97.56 118 GLN A O 1
ATOM 941 N N . GLN A 1 119 ? -7.074 6.008 12.903 1.00 97.31 119 GLN A N 1
ATOM 942 C CA . GLN A 1 119 ? -5.621 5.965 13.008 1.00 97.31 119 GLN A CA 1
ATOM 943 C C . GLN A 1 119 ? -4.986 5.502 11.696 1.00 97.31 119 GLN A C 1
ATOM 945 O O . GLN A 1 119 ? -4.016 6.118 11.261 1.00 97.31 119 GLN A O 1
ATOM 950 N N . LEU A 1 120 ? -5.527 4.461 11.054 1.00 97.69 120 LEU A N 1
ATOM 951 C CA . LEU A 1 120 ? -5.023 3.987 9.766 1.00 97.69 120 LEU A CA 1
ATOM 952 C C . LEU A 1 120 ? -5.081 5.093 8.710 1.00 97.69 120 LEU A C 1
ATOM 954 O O . LEU A 1 120 ? -4.062 5.374 8.078 1.00 97.69 120 LEU A O 1
ATOM 958 N N . ASP A 1 121 ? -6.221 5.773 8.587 1.00 97.75 121 ASP A N 1
ATOM 959 C CA . ASP A 1 121 ? -6.387 6.898 7.663 1.00 97.75 121 ASP A CA 1
ATOM 960 C C . ASP A 1 121 ? -5.362 8.010 7.946 1.00 97.75 121 ASP A C 1
ATOM 962 O O . ASP A 1 121 ? -4.709 8.517 7.031 1.00 97.75 121 ASP A O 1
ATOM 966 N N . ALA A 1 122 ? -5.153 8.354 9.222 1.00 97.75 122 ALA A N 1
ATOM 967 C CA . ALA A 1 122 ? -4.180 9.365 9.633 1.00 97.75 122 ALA A CA 1
ATOM 968 C C . ALA A 1 122 ? -2.721 8.948 9.375 1.00 97.75 122 ALA A C 1
ATOM 970 O O . ALA A 1 122 ? -1.888 9.800 9.051 1.00 97.75 122 ALA A O 1
ATOM 971 N N . CYS A 1 123 ? -2.394 7.661 9.518 1.00 97.50 123 CYS A N 1
ATOM 972 C CA . CYS A 1 123 ? -1.075 7.121 9.200 1.00 97.50 123 CYS A CA 1
ATOM 973 C C . CYS A 1 123 ? -0.827 7.132 7.687 1.00 97.50 123 CYS A C 1
ATOM 975 O O . CYS A 1 123 ? 0.231 7.578 7.246 1.00 97.50 123 CYS A O 1
ATOM 977 N N . LEU A 1 124 ? -1.799 6.684 6.886 1.00 97.38 124 LEU A N 1
ATOM 978 C CA . LEU A 1 124 ? -1.688 6.640 5.426 1.00 97.38 124 LEU A CA 1
ATOM 979 C C . LEU A 1 124 ? -1.610 8.041 4.812 1.00 97.38 124 LEU A C 1
ATOM 981 O O . LEU A 1 124 ? -0.826 8.248 3.891 1.00 97.38 124 LEU A O 1
ATOM 985 N N . ALA A 1 125 ? -2.333 9.021 5.362 1.00 96.81 125 ALA A N 1
ATOM 986 C CA . ALA A 1 125 ? -2.293 10.411 4.901 1.00 96.81 125 ALA A CA 1
ATOM 987 C C . ALA A 1 125 ? -0.911 11.085 5.041 1.00 96.81 125 ALA A C 1
ATOM 989 O O . ALA A 1 125 ? -0.662 12.115 4.416 1.00 96.81 125 ALA A O 1
ATOM 990 N N . GLN A 1 126 ? -0.008 10.530 5.859 1.00 96.12 126 GLN A N 1
ATOM 991 C CA . GLN A 1 126 ? 1.368 11.023 6.012 1.00 96.12 126 GLN A CA 1
ATOM 992 C C . GLN A 1 126 ? 2.339 10.409 4.999 1.00 96.12 126 GLN A C 1
ATOM 994 O O . GLN A 1 126 ? 3.474 10.875 4.868 1.00 96.12 126 GLN A O 1
ATOM 999 N N . LEU A 1 127 ? 1.922 9.353 4.304 1.00 95.56 127 LEU A N 1
ATOM 1000 C CA . LEU A 1 127 ? 2.742 8.672 3.318 1.00 95.56 127 LEU A CA 1
ATOM 1001 C C . LEU A 1 127 ? 2.492 9.300 1.942 1.00 95.56 127 LEU A C 1
ATOM 1003 O O . LEU A 1 127 ? 1.347 9.591 1.600 1.00 95.56 127 LEU A O 1
ATOM 1007 N N . PRO A 1 128 ? 3.532 9.497 1.116 1.00 94.38 128 PRO A N 1
ATOM 1008 C CA . PRO A 1 128 ? 3.384 10.012 -0.244 1.00 94.38 128 PRO A CA 1
ATOM 1009 C C . PRO A 1 128 ? 2.883 8.902 -1.188 1.00 94.38 128 PRO A C 1
ATOM 1011 O O . PRO A 1 128 ? 3.563 8.528 -2.142 1.00 94.38 128 PRO A O 1
ATOM 1014 N N . LEU A 1 129 ? 1.712 8.345 -0.877 1.00 93.38 129 LEU A N 1
ATOM 1015 C CA . LEU A 1 129 ? 1.051 7.260 -1.595 1.00 93.38 129 LEU A CA 1
ATOM 1016 C C . LEU A 1 129 ? -0.250 7.757 -2.220 1.00 93.38 129 LEU A C 1
ATOM 1018 O O . LEU A 1 129 ? -0.959 8.588 -1.655 1.00 93.38 129 LEU A O 1
ATOM 1022 N N . MET A 1 130 ? -0.598 7.183 -3.363 1.00 94.81 130 MET A N 1
ATOM 1023 C CA . MET A 1 130 ? -1.936 7.239 -3.924 1.00 94.81 130 MET A CA 1
ATOM 1024 C C . MET A 1 130 ? -2.682 5.966 -3.523 1.00 94.81 130 MET A C 1
ATOM 1026 O O . MET A 1 130 ? -2.312 4.863 -3.927 1.00 94.81 130 MET A O 1
ATOM 1030 N N . LEU A 1 131 ? -3.727 6.130 -2.712 1.00 96.00 131 LEU A N 1
ATOM 1031 C CA . LEU A 1 131 ? -4.604 5.029 -2.330 1.00 96.00 131 LEU A CA 1
ATOM 1032 C C . LEU A 1 131 ? -5.585 4.732 -3.465 1.00 96.00 131 LEU A C 1
ATOM 1034 O O . LEU A 1 131 ? -6.282 5.635 -3.946 1.00 96.00 131 LEU A O 1
ATOM 1038 N N . LEU A 1 132 ? -5.616 3.467 -3.873 1.00 96.50 132 LEU A N 1
ATOM 1039 C CA . LEU A 1 132 ? -6.577 2.942 -4.831 1.00 96.50 132 LEU A CA 1
ATOM 1040 C C . LEU A 1 132 ? -7.887 2.632 -4.111 1.00 96.50 132 LEU A C 1
ATOM 1042 O O . LEU A 1 132 ? -7.879 2.078 -3.012 1.00 96.50 132 LEU A O 1
ATOM 1046 N N . ASN A 1 133 ? -9.006 2.988 -4.735 1.00 95.12 133 ASN A N 1
ATOM 1047 C CA . ASN A 1 133 ? -10.322 2.531 -4.292 1.00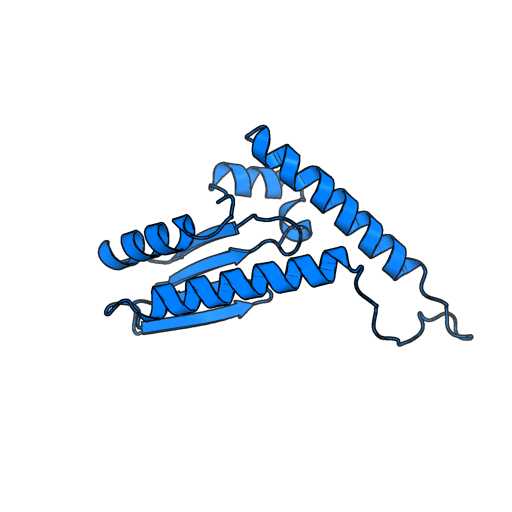 95.12 133 ASN A CA 1
ATOM 1048 C C . ASN A 1 133 ? -10.717 1.209 -4.981 1.00 95.12 133 ASN A C 1
ATOM 1050 O O . ASN A 1 133 ? -10.040 0.756 -5.905 1.00 95.12 133 ASN A O 1
ATOM 1054 N N . ASP A 1 134 ? -11.832 0.617 -4.551 1.00 94.56 134 ASP A N 1
ATOM 1055 C CA . ASP A 1 134 ? -12.315 -0.673 -5.064 1.00 94.56 134 ASP A CA 1
ATOM 1056 C C . ASP A 1 134 ? -12.538 -0.673 -6.585 1.00 94.56 134 ASP A C 1
ATOM 1058 O O . ASP A 1 134 ? -12.167 -1.632 -7.261 1.00 94.56 134 ASP A O 1
ATOM 1062 N N . ASP A 1 135 ? -13.084 0.415 -7.140 1.00 95.88 135 ASP A N 1
ATOM 1063 C CA . ASP A 1 135 ? -13.325 0.549 -8.583 1.00 95.88 135 ASP A CA 1
ATOM 1064 C C . ASP A 1 135 ? -12.006 0.588 -9.372 1.00 95.88 135 ASP A C 1
ATOM 1066 O O . ASP A 1 135 ? -11.885 -0.015 -10.438 1.00 95.88 135 ASP A O 1
ATOM 1070 N N . GLU A 1 136 ? -10.992 1.284 -8.852 1.00 96.00 136 GLU A N 1
ATOM 1071 C CA . GLU A 1 136 ? -9.665 1.372 -9.462 1.00 96.00 136 GLU A CA 1
ATOM 1072 C C . GLU A 1 136 ? -8.928 0.037 -9.388 1.00 96.00 136 GLU A C 1
ATOM 1074 O O . GLU A 1 136 ? -8.332 -0.383 -10.379 1.00 96.00 136 GLU A O 1
ATOM 1079 N N . VAL A 1 137 ? -9.005 -0.660 -8.252 1.00 95.38 137 VAL A N 1
ATOM 1080 C CA . VAL A 1 137 ? -8.466 -2.018 -8.106 1.00 95.38 137 VAL A CA 1
ATOM 1081 C C . VAL A 1 137 ? -9.146 -2.968 -9.092 1.00 95.38 137 VAL A C 1
ATOM 1083 O O . VAL A 1 137 ? -8.461 -3.706 -9.802 1.00 95.38 137 VAL A O 1
ATOM 1086 N N . HIS A 1 138 ? -10.476 -2.922 -9.189 1.00 95.31 138 HIS A N 1
ATOM 1087 C CA . HIS A 1 138 ? -11.238 -3.743 -10.126 1.00 95.31 138 HIS A CA 1
ATOM 1088 C C . HIS A 1 138 ? -10.833 -3.479 -11.580 1.00 95.31 138 HIS A C 1
ATOM 1090 O O . HIS A 1 138 ? -10.551 -4.420 -12.321 1.00 95.31 138 HIS A O 1
ATOM 1096 N N . GLU A 1 139 ? -10.704 -2.213 -11.976 1.00 95.56 139 GLU A N 1
ATOM 1097 C CA . GLU A 1 139 ? -10.267 -1.854 -13.326 1.00 95.56 139 GLU A CA 1
ATOM 1098 C C . GLU A 1 139 ? -8.837 -2.344 -13.630 1.00 95.56 139 GLU A C 1
ATOM 1100 O O . GLU A 1 139 ? -8.549 -2.760 -14.755 1.00 95.56 139 GLU A O 1
ATOM 1105 N N . LEU A 1 140 ? -7.926 -2.341 -12.647 1.00 94.56 140 LEU A N 1
ATOM 1106 C CA . LEU A 1 140 ? -6.591 -2.932 -12.812 1.00 94.56 140 LEU A CA 1
ATOM 1107 C C . LEU A 1 140 ? -6.642 -4.451 -12.996 1.00 94.56 140 LEU A C 1
ATOM 1109 O O . LEU A 1 140 ? -5.833 -4.983 -13.759 1.00 94.56 140 LEU A O 1
ATOM 1113 N N . TYR A 1 141 ? -7.571 -5.146 -12.335 1.00 94.94 141 TYR A N 1
ATOM 1114 C CA . TYR A 1 141 ? -7.797 -6.576 -12.554 1.00 94.94 141 TYR A CA 1
ATOM 1115 C C . TYR A 1 141 ? -8.336 -6.860 -13.957 1.00 94.94 141 TYR A C 1
ATOM 1117 O O . TYR A 1 141 ? -7.795 -7.726 -14.640 1.00 94.94 141 TYR A O 1
ATOM 1125 N N . GLU A 1 142 ? -9.349 -6.118 -14.414 1.00 96.12 142 GLU A N 1
ATOM 1126 C CA . GLU A 1 142 ? -9.928 -6.289 -15.758 1.00 96.12 142 GLU A CA 1
ATOM 1127 C C . GLU A 1 142 ? -8.901 -6.072 -16.876 1.00 96.12 142 GLU A C 1
ATOM 1129 O O . GLU A 1 142 ? -8.992 -6.677 -17.943 1.00 96.12 142 GLU A O 1
ATOM 1134 N N . ARG A 1 143 ? -7.909 -5.213 -16.627 1.00 93.69 143 ARG A N 1
ATOM 1135 C CA . ARG A 1 143 ? -6.817 -4.911 -17.561 1.00 93.69 143 ARG A CA 1
ATOM 1136 C C . ARG A 1 143 ? -5.589 -5.812 -17.393 1.00 93.69 143 ARG A C 1
ATOM 1138 O O . ARG A 1 143 ? -4.592 -5.569 -18.065 1.00 93.69 143 ARG A O 1
ATOM 1145 N N . GLU A 1 144 ? -5.633 -6.795 -16.493 1.00 94.75 144 GLU A N 1
ATOM 1146 C CA . GLU A 1 144 ? -4.511 -7.692 -16.160 1.00 94.75 144 GLU A CA 1
ATOM 1147 C C . GLU A 1 144 ? -3.252 -6.960 -15.641 1.00 94.75 144 GLU A C 1
ATOM 1149 O O . GLU A 1 144 ? -2.131 -7.464 -15.712 1.00 94.75 144 GLU A O 1
ATOM 1154 N N . LEU A 1 145 ? -3.421 -5.760 -15.081 1.00 92.38 145 LEU A N 1
ATOM 1155 C CA . LEU A 1 145 ? -2.318 -4.923 -14.598 1.00 92.38 145 LEU A CA 1
ATOM 1156 C C . LEU A 1 145 ? -2.044 -5.107 -13.106 1.00 92.38 145 LEU A C 1
ATOM 1158 O O . LEU A 1 145 ? -0.924 -4.844 -12.672 1.00 92.38 145 LEU A O 1
ATOM 1162 N N . TYR A 1 146 ? -3.032 -5.564 -12.328 1.00 91.88 146 TYR A N 1
ATOM 1163 C CA . TYR A 1 146 ? -2.921 -5.655 -10.869 1.00 91.88 146 TYR A CA 1
ATOM 1164 C C . TYR A 1 146 ? -1.684 -6.452 -10.427 1.00 91.88 146 TYR A C 1
ATOM 1166 O O . TYR A 1 146 ? -0.798 -5.884 -9.802 1.00 91.88 146 TYR A O 1
ATOM 1174 N N . PHE A 1 147 ? -1.559 -7.714 -10.854 1.00 89.38 147 PHE A N 1
ATOM 1175 C CA . PHE A 1 147 ? -0.432 -8.596 -10.496 1.00 89.38 147 PHE A CA 1
ATOM 1176 C C . PHE A 1 147 ? 0.918 -8.183 -11.098 1.00 89.38 147 PHE A C 1
ATOM 1178 O O . PHE A 1 147 ? 1.969 -8.680 -10.706 1.00 89.38 147 PHE A O 1
ATOM 1185 N N . THR A 1 148 ? 0.901 -7.313 -12.108 1.00 89.38 148 THR A N 1
ATOM 1186 C CA . THR A 1 148 ? 2.136 -6.721 -1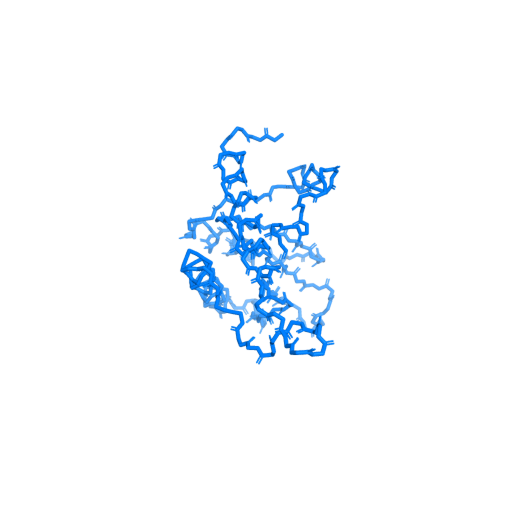2.634 1.00 89.38 148 THR A CA 1
ATOM 1187 C C . THR A 1 148 ? 2.625 -5.620 -11.692 1.00 89.38 148 THR A C 1
ATOM 1189 O O . THR A 1 148 ? 3.829 -5.440 -11.512 1.00 89.38 148 THR A O 1
ATOM 1192 N N . LEU A 1 149 ? 1.688 -4.881 -11.089 1.00 87.81 149 LEU A N 1
ATOM 1193 C CA . LEU A 1 149 ? 1.953 -3.733 -10.228 1.00 87.81 149 LEU A CA 1
ATOM 1194 C C . LEU A 1 149 ? 2.156 -4.110 -8.747 1.00 87.81 149 LEU A C 1
ATOM 1196 O O . LEU A 1 149 ? 2.914 -3.408 -8.069 1.00 87.81 149 LEU A O 1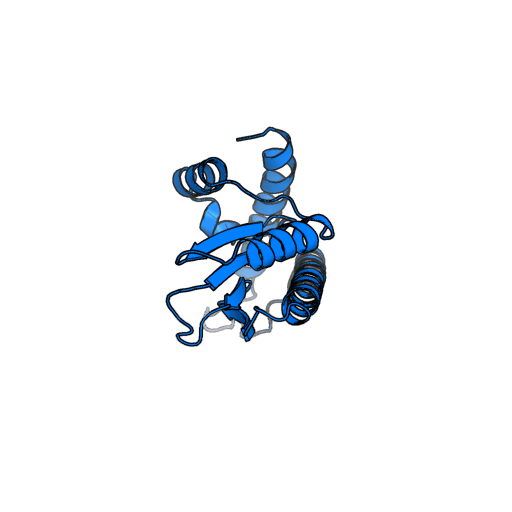
ATOM 1200 N N . PHE A 1 150 ? 1.518 -5.183 -8.274 1.00 88.94 150 PHE A N 1
ATOM 1201 C CA . PHE A 1 150 ? 1.491 -5.674 -6.889 1.00 88.94 150 PHE A CA 1
ATOM 1202 C C . PHE A 1 150 ? 1.903 -7.148 -6.839 1.00 88.94 150 PHE A C 1
ATOM 1204 O O . PHE A 1 150 ? 2.799 -7.468 -6.025 1.00 88.94 150 PHE A O 1
#